Protein AF-A0A7J8T855-F1 (afdb_monomer_lite)

Sequence (63 aa):
MRLQIMHQKRMSTDDINASFNPISLDHIFKDVDPLSEWLHEKENPLLDGKNAGVLPVDTSDDE

Structure (mmCIF, N/CA/C/O backbone):
data_AF-A0A7J8T855-F1
#
_entry.id   AF-A0A7J8T855-F1
#
loop_
_atom_site.group_PDB
_atom_site.id
_atom_site.type_symbol
_atom_site.label_atom_id
_atom_site.label_alt_id
_atom_site.label_comp_id
_atom_site.label_asym_id
_atom_site.label_entity_id
_atom_site.label_seq_id
_atom_site.pdbx_PDB_ins_code
_atom_site.Cartn_x
_atom_site.Cartn_y
_atom_site.Cartn_z
_atom_site.occupancy
_atom_site.B_iso_or_equiv
_atom_site.auth_seq_id
_atom_site.auth_comp_id
_atom_site.auth_asym_id
_atom_site.auth_atom_id
_atom_site.pdbx_PDB_model_num
ATOM 1 N N . MET A 1 1 ? 19.931 -18.918 34.005 1.00 45.28 1 MET A N 1
ATOM 2 C CA . MET A 1 1 ? 18.995 -17.788 34.212 1.00 45.28 1 MET A CA 1
ATOM 3 C C . MET A 1 1 ? 17.574 -18.330 34.181 1.00 45.28 1 MET A C 1
ATOM 5 O O . MET A 1 1 ? 17.277 -19.108 33.285 1.00 45.28 1 MET A O 1
ATOM 9 N N . ARG A 1 2 ? 16.726 -18.009 35.168 1.00 62.62 2 ARG A N 1
ATOM 10 C CA . ARG A 1 2 ? 15.306 -18.405 35.172 1.00 62.62 2 ARG A CA 1
ATOM 11 C C . ARG A 1 2 ? 14.485 -17.244 34.615 1.00 62.62 2 ARG A C 1
ATOM 13 O O . ARG A 1 2 ? 14.485 -16.174 35.214 1.00 62.62 2 ARG A O 1
ATOM 20 N N . LEU A 1 3 ? 13.837 -17.450 33.472 1.00 68.75 3 LEU A N 1
ATOM 21 C C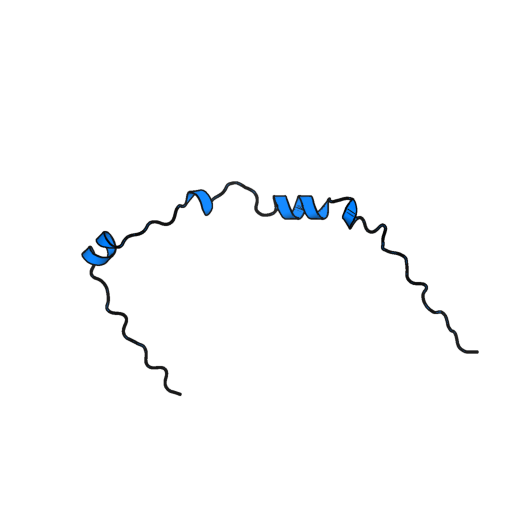A . LEU A 1 3 ? 12.918 -16.478 32.882 1.00 68.75 3 LEU A CA 1
ATOM 22 C C . LEU A 1 3 ? 11.632 -16.471 33.718 1.00 68.75 3 LEU A C 1
ATOM 24 O O . LEU A 1 3 ? 10.898 -17.456 33.736 1.00 68.75 3 LEU A O 1
ATOM 28 N N . GLN A 1 4 ? 11.397 -15.390 34.463 1.00 66.94 4 GLN A N 1
ATOM 29 C CA . GLN A 1 4 ? 10.142 -15.173 35.182 1.00 66.94 4 GLN A CA 1
ATOM 30 C C . GLN A 1 4 ? 9.116 -14.649 34.177 1.00 66.94 4 GLN A C 1
ATOM 32 O O . GLN A 1 4 ? 9.284 -13.556 33.638 1.00 66.94 4 GLN A O 1
ATOM 37 N N . ILE A 1 5 ? 8.072 -15.429 33.897 1.00 67.75 5 ILE A N 1
ATOM 38 C CA . ILE A 1 5 ? 6.956 -14.956 33.077 1.00 67.75 5 ILE A CA 1
ATOM 39 C C . ILE A 1 5 ? 6.208 -13.910 33.905 1.00 67.75 5 ILE A C 1
ATOM 41 O O . ILE A 1 5 ? 5.577 -14.228 34.913 1.00 67.75 5 ILE A O 1
ATOM 45 N N . MET A 1 6 ? 6.308 -12.645 33.498 1.00 65.94 6 MET A N 1
ATOM 46 C CA . MET A 1 6 ? 5.443 -11.594 34.021 1.00 65.94 6 MET A CA 1
ATOM 47 C C . MET A 1 6 ? 4.019 -11.927 33.587 1.00 65.94 6 MET A C 1
ATOM 49 O O . MET A 1 6 ? 3.708 -11.963 32.400 1.00 65.94 6 MET A O 1
ATOM 53 N N . HIS A 1 7 ? 3.164 -12.237 34.554 1.00 63.47 7 HIS A N 1
ATOM 54 C CA . HIS A 1 7 ? 1.756 -12.496 34.310 1.00 63.47 7 HIS A CA 1
ATOM 55 C C . HIS A 1 7 ? 1.121 -11.214 33.756 1.00 63.47 7 HIS A C 1
ATOM 57 O O . HIS A 1 7 ? 0.828 -10.285 34.510 1.00 63.47 7 HIS A O 1
ATOM 63 N N . GLN A 1 8 ? 0.923 -11.146 32.437 1.00 68.38 8 GLN A N 1
ATOM 64 C CA . GLN A 1 8 ? 0.123 -10.093 31.825 1.00 68.38 8 GLN A CA 1
ATOM 65 C C . GLN A 1 8 ? -1.309 -10.264 32.342 1.00 68.38 8 GLN A C 1
ATOM 67 O O . GLN A 1 8 ? -1.954 -11.289 32.104 1.00 68.38 8 GLN A O 1
ATOM 72 N N . LYS A 1 9 ? -1.789 -9.285 33.110 1.00 70.88 9 LYS A N 1
ATOM 73 C CA . LYS A 1 9 ? -3.152 -9.271 33.645 1.00 70.88 9 LYS A CA 1
ATOM 74 C C . LYS A 1 9 ? -4.119 -9.394 32.463 1.00 70.88 9 LYS A C 1
ATOM 76 O O . LYS A 1 9 ? -4.054 -8.587 31.539 1.00 70.88 9 LYS A O 1
ATOM 81 N N . ARG A 1 10 ? -4.974 -10.423 32.465 1.00 68.56 10 ARG A N 1
ATOM 82 C CA . ARG A 1 10 ? -6.020 -10.567 31.445 1.00 68.56 10 ARG A CA 1
ATOM 83 C C . ARG A 1 10 ? -6.947 -9.358 31.564 1.00 68.56 10 ARG A C 1
ATOM 85 O O . ARG A 1 10 ? -7.538 -9.156 32.622 1.00 68.56 10 ARG A O 1
ATOM 92 N N . MET A 1 11 ? -6.997 -8.539 30.519 1.00 73.75 11 MET A N 1
ATOM 93 C CA . MET A 1 11 ? -7.951 -7.436 30.412 1.00 73.75 11 MET A CA 1
ATOM 94 C C . MET A 1 11 ? -9.365 -8.011 30.328 1.00 73.75 11 MET A C 1
ATOM 96 O O . MET A 1 11 ? -9.556 -9.087 29.750 1.00 73.75 11 MET A O 1
ATOM 100 N N . SER A 1 12 ? -10.340 -7.340 30.944 1.00 81.12 12 SER A N 1
ATOM 101 C CA . SER A 1 12 ? -11.737 -7.750 30.800 1.00 81.12 12 SER A CA 1
ATOM 102 C C . SER A 1 12 ? -12.206 -7.506 29.363 1.00 81.12 12 SER A C 1
ATOM 104 O O . SER A 1 12 ? -11.616 -6.710 28.633 1.00 81.12 12 SER A O 1
ATOM 106 N N . THR A 1 13 ? -13.277 -8.175 28.939 1.00 81.44 13 THR A N 1
ATOM 107 C CA . THR A 1 13 ? -13.908 -7.907 27.637 1.00 81.44 13 THR A CA 1
ATOM 108 C C . THR A 1 13 ? -14.316 -6.443 27.483 1.00 81.44 13 THR A C 1
ATOM 110 O O . THR A 1 13 ? -14.178 -5.896 26.394 1.00 81.44 13 THR A O 1
ATOM 113 N N . ASP A 1 14 ? -14.736 -5.788 28.567 1.00 83.75 14 ASP A N 1
ATOM 114 C CA . ASP A 1 14 ? -15.094 -4.367 28.557 1.00 83.75 14 ASP A CA 1
ATOM 115 C C . ASP A 1 14 ? -13.862 -3.473 28.349 1.00 83.75 14 ASP A C 1
ATOM 117 O O . ASP A 1 14 ? -13.905 -2.542 27.544 1.00 83.75 14 ASP A O 1
ATOM 121 N N . ASP A 1 15 ? -12.732 -3.805 28.984 1.00 82.69 15 ASP A N 1
ATOM 122 C CA . ASP A 1 15 ? -11.457 -3.094 28.792 1.00 82.69 15 ASP A CA 1
ATOM 123 C C . ASP A 1 15 ? -10.902 -3.284 27.370 1.00 82.69 15 ASP A C 1
ATOM 125 O O . ASP A 1 15 ? -10.314 -2.366 26.793 1.00 82.69 15 ASP A O 1
ATOM 129 N N . ILE A 1 16 ? -11.092 -4.471 26.783 1.00 82.50 16 ILE A N 1
ATOM 130 C CA . ILE A 1 16 ? -10.705 -4.764 25.394 1.00 82.50 16 ILE A CA 1
ATOM 131 C C . ILE A 1 16 ? -11.542 -3.921 24.433 1.00 82.50 16 ILE A C 1
ATOM 133 O O . ILE A 1 16 ? -10.985 -3.323 23.520 1.00 82.50 16 ILE A O 1
ATOM 137 N N . ASN A 1 17 ? -12.854 -3.824 24.660 1.00 83.31 17 ASN A N 1
ATOM 138 C CA . ASN A 1 17 ? -13.740 -3.005 23.833 1.00 83.31 17 ASN A CA 1
ATOM 139 C C . ASN A 1 17 ? -13.416 -1.508 23.953 1.00 83.31 17 ASN A C 1
ATOM 141 O O . ASN A 1 17 ? -13.423 -0.800 22.950 1.00 83.31 17 ASN A O 1
ATOM 145 N N . ALA A 1 18 ? -13.089 -1.030 25.157 1.00 85.19 18 ALA A N 1
ATOM 146 C CA . ALA A 1 18 ? -12.714 0.365 25.389 1.00 85.19 18 ALA A CA 1
ATOM 147 C C . ALA A 1 18 ? -11.347 0.734 24.784 1.00 85.19 18 ALA A C 1
ATOM 149 O O . ALA A 1 18 ? -11.129 1.887 24.418 1.00 85.19 18 ALA A O 1
ATOM 150 N N . SER A 1 19 ? -10.428 -0.231 24.677 1.00 84.00 19 SER A N 1
ATOM 151 C CA . SER A 1 19 ? -9.082 -0.039 24.116 1.00 84.00 19 SER A CA 1
ATOM 152 C C . SER A 1 19 ? -8.929 -0.543 22.678 1.00 84.00 19 SER A C 1
ATOM 154 O O . SER A 1 19 ? -7.820 -0.525 22.138 1.00 84.00 19 SER A O 1
ATOM 156 N N . PHE A 1 20 ? -10.019 -0.991 22.045 1.00 81.69 20 PHE A N 1
ATOM 157 C CA . PHE A 1 20 ? -9.974 -1.576 20.711 1.00 81.69 20 PHE A CA 1
ATOM 158 C C . PHE A 1 20 ? -9.545 -0.532 19.678 1.00 81.69 20 PHE A C 1
ATOM 160 O O . PHE A 1 20 ? -10.280 0.403 19.365 1.00 81.69 20 PHE A O 1
ATOM 167 N N . ASN A 1 21 ? -8.346 -0.718 19.129 1.00 83.31 21 ASN A N 1
ATOM 168 C CA . ASN A 1 21 ? -7.805 0.096 18.051 1.00 83.31 21 ASN A CA 1
ATOM 169 C C . ASN A 1 21 ? -7.756 -0.747 16.766 1.00 83.31 21 ASN A C 1
ATOM 171 O O . ASN A 1 21 ? -6.815 -1.533 16.600 1.00 83.31 21 ASN A O 1
ATOM 175 N N . PRO A 1 22 ? -8.769 -0.658 15.884 1.00 82.06 22 PRO A N 1
ATOM 176 C CA . PRO A 1 22 ? -8.770 -1.419 14.645 1.00 82.06 22 PRO A CA 1
ATOM 177 C C . PRO A 1 22 ? -7.631 -0.956 13.734 1.00 82.06 22 PRO A C 1
ATOM 179 O O . PRO A 1 22 ? -7.433 0.236 13.506 1.00 82.06 22 PRO A O 1
ATOM 182 N N . ILE A 1 23 ? -6.895 -1.913 13.174 1.00 79.94 23 ILE A N 1
ATOM 183 C CA . ILE A 1 23 ? -5.906 -1.635 12.131 1.00 79.94 23 ILE A CA 1
ATOM 184 C C . ILE A 1 23 ? -6.660 -1.398 10.815 1.00 79.94 23 ILE A C 1
ATOM 186 O O . ILE A 1 23 ? -7.584 -2.144 10.490 1.00 79.94 23 ILE A O 1
ATOM 190 N N . SER A 1 24 ? -6.267 -0.376 10.047 1.00 79.94 24 SER A N 1
ATOM 191 C CA . SER A 1 24 ? -6.812 -0.146 8.702 1.00 79.94 24 SER A CA 1
ATOM 192 C C . SER A 1 24 ? -6.449 -1.315 7.780 1.00 79.94 24 SER A C 1
ATOM 194 O O . SER A 1 24 ? -5.272 -1.596 7.544 1.00 79.94 24 SER A O 1
ATOM 196 N N . LEU A 1 25 ? -7.472 -1.998 7.260 1.00 77.44 25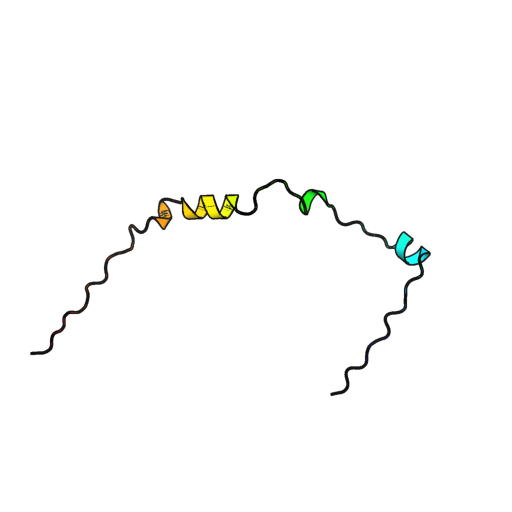 LEU A N 1
ATOM 197 C CA . LEU A 1 25 ? -7.308 -3.111 6.320 1.00 77.44 25 LEU A CA 1
ATOM 198 C C . LEU A 1 25 ? -7.006 -2.637 4.891 1.00 77.44 25 LEU A C 1
ATOM 200 O O . LEU A 1 25 ? -6.432 -3.396 4.112 1.00 77.44 25 LEU A O 1
ATOM 204 N N . ASP A 1 26 ? -7.305 -1.374 4.576 1.00 78.75 26 ASP A N 1
ATOM 205 C CA . ASP A 1 26 ? -7.098 -0.756 3.257 1.00 78.75 26 ASP A CA 1
ATOM 206 C C . ASP A 1 26 ? -5.624 -0.758 2.825 1.00 78.75 26 ASP A C 1
ATOM 208 O O . ASP A 1 26 ? -5.294 -0.582 1.654 1.00 78.75 26 ASP A O 1
ATOM 212 N N . HIS A 1 27 ? -4.704 -0.897 3.782 1.00 70.00 27 HIS A N 1
ATOM 213 C CA . HIS A 1 27 ? -3.266 -0.966 3.526 1.00 70.00 27 HIS A CA 1
ATOM 214 C C . HIS A 1 27 ? -2.692 -2.380 3.613 1.00 70.00 27 HIS A C 1
ATOM 216 O O . HIS A 1 27 ? -1.566 -2.589 3.169 1.00 70.00 27 HIS A O 1
ATOM 222 N N . ILE A 1 28 ? -3.451 -3.332 4.162 1.00 75.25 28 ILE A N 1
ATOM 223 C CA . ILE A 1 28 ? -3.055 -4.742 4.291 1.00 75.25 28 ILE A CA 1
ATOM 224 C C . ILE A 1 28 ? -3.384 -5.502 3.005 1.00 75.25 28 ILE A C 1
ATOM 226 O O . ILE A 1 28 ? -2.590 -6.325 2.560 1.00 75.25 28 ILE A O 1
ATOM 230 N N . PHE A 1 29 ? -4.521 -5.186 2.385 1.00 70.4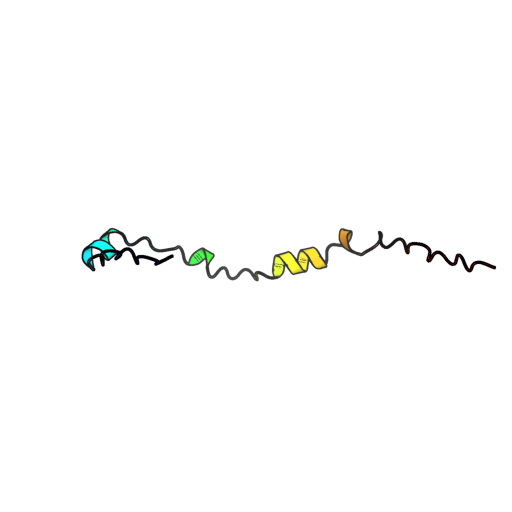4 29 PHE A N 1
ATOM 231 C CA . PHE A 1 29 ? -4.955 -5.773 1.119 1.00 70.44 29 PHE A CA 1
ATOM 232 C C . PHE A 1 29 ? -4.932 -4.730 0.006 1.00 70.44 29 PHE A C 1
ATOM 234 O O . PHE A 1 29 ? -5.930 -4.514 -0.674 1.00 70.44 29 PHE A O 1
ATOM 241 N N . LYS A 1 30 ? -3.805 -4.030 -0.170 1.00 68.81 30 LYS A N 1
ATOM 242 C CA . LYS A 1 30 ? -3.648 -3.233 -1.388 1.00 68.81 30 LYS A CA 1
ATOM 243 C C . LYS A 1 30 ? -3.629 -4.206 -2.566 1.00 68.81 30 LYS A C 1
ATOM 245 O O . LYS A 1 30 ? -2.756 -5.063 -2.617 1.00 68.81 30 LYS A O 1
ATOM 250 N N . ASP A 1 31 ? -4.525 -4.011 -3.530 1.00 68.81 31 ASP A N 1
ATOM 251 C CA . ASP A 1 31 ? -4.536 -4.731 -4.818 1.00 68.81 31 ASP A CA 1
ATOM 252 C C . ASP A 1 31 ? -3.315 -4.397 -5.702 1.00 68.81 31 ASP A C 1
ATOM 254 O O . ASP A 1 31 ? -3.222 -4.811 -6.856 1.00 68.81 31 ASP A O 1
ATOM 258 N N . VAL A 1 32 ? -2.378 -3.606 -5.174 1.00 74.25 32 VAL A N 1
ATOM 259 C CA . VAL A 1 32 ? -1.097 -3.325 -5.805 1.00 74.25 32 VAL A CA 1
ATOM 260 C C . VAL A 1 32 ? -0.245 -4.579 -5.699 1.00 74.25 32 VAL A C 1
ATOM 262 O O . VAL A 1 32 ? 0.066 -5.030 -4.598 1.00 74.25 32 VAL A O 1
ATOM 265 N N . ASP A 1 33 ? 0.146 -5.112 -6.854 1.00 79.56 33 ASP A N 1
ATOM 266 C CA . ASP A 1 33 ? 1.086 -6.220 -6.933 1.00 79.56 33 ASP A CA 1
ATOM 267 C C . ASP A 1 33 ? 2.410 -5.814 -6.255 1.00 79.56 33 ASP A C 1
ATOM 269 O O . ASP A 1 33 ? 3.098 -4.915 -6.755 1.00 79.56 33 ASP A O 1
ATOM 273 N N . PRO A 1 34 ? 2.794 -6.451 -5.130 1.00 76.19 34 PRO A N 1
ATOM 274 C CA . PRO A 1 34 ? 4.030 -6.126 -4.423 1.00 76.19 34 PRO A CA 1
ATOM 275 C C . PRO A 1 34 ? 5.278 -6.388 -5.275 1.00 76.19 34 PRO A C 1
ATOM 277 O O . PRO A 1 34 ? 6.353 -5.887 -4.953 1.00 76.19 34 PRO A O 1
ATOM 280 N N . LEU A 1 35 ? 5.154 -7.153 -6.365 1.00 80.56 35 LEU A N 1
ATOM 281 C CA . LEU A 1 35 ? 6.244 -7.414 -7.300 1.00 80.56 35 LEU A CA 1
ATOM 282 C C . LEU A 1 35 ? 6.397 -6.330 -8.371 1.00 80.56 35 LEU A C 1
ATOM 284 O O . LEU A 1 35 ? 7.428 -6.300 -9.041 1.00 80.56 35 LEU A O 1
ATOM 288 N N . SER A 1 36 ? 5.422 -5.431 -8.537 1.00 82.50 36 SER A N 1
ATOM 289 C CA . SER A 1 36 ? 5.433 -4.450 -9.627 1.00 82.50 36 SER A CA 1
ATOM 290 C C . SER A 1 36 ? 6.623 -3.488 -9.549 1.00 82.50 36 SER A C 1
ATOM 292 O O . SER A 1 36 ? 7.188 -3.143 -10.586 1.00 82.50 36 SER A O 1
ATOM 294 N N . GLU A 1 37 ? 7.025 -3.066 -8.348 1.00 80.69 37 GLU A N 1
ATOM 295 C CA . GLU A 1 37 ? 8.203 -2.202 -8.164 1.00 80.69 37 GLU A CA 1
ATOM 296 C C . GLU A 1 37 ? 9.500 -2.950 -8.507 1.00 80.69 37 GLU A C 1
ATOM 298 O O . GLU A 1 37 ? 10.339 -2.437 -9.247 1.00 80.69 37 GLU A O 1
ATOM 303 N N . TRP A 1 38 ? 9.625 -4.203 -8.057 1.00 82.38 38 TRP A N 1
ATOM 304 C CA . TRP A 1 38 ? 10.793 -5.049 -8.321 1.00 82.38 38 TRP A CA 1
ATOM 305 C C . TRP A 1 38 ? 10.947 -5.399 -9.808 1.00 82.38 38 TRP A C 1
ATOM 307 O O . TRP A 1 38 ? 12.055 -5.398 -10.348 1.00 82.38 38 TRP A O 1
ATOM 317 N N . LEU A 1 39 ? 9.834 -5.672 -10.497 1.00 81.81 39 LEU A N 1
ATOM 318 C CA . LEU A 1 39 ? 9.834 -5.933 -11.937 1.00 81.81 39 LEU A CA 1
ATOM 319 C C . LEU A 1 39 ? 10.292 -4.706 -12.734 1.00 81.81 39 LEU A C 1
ATOM 321 O O . LEU A 1 39 ? 11.091 -4.854 -13.659 1.00 81.81 39 LEU A O 1
ATOM 325 N N . HIS A 1 40 ? 9.841 -3.510 -12.348 1.00 80.25 40 HIS A N 1
ATOM 326 C CA . HIS A 1 40 ? 10.248 -2.258 -12.987 1.00 80.25 40 HIS A CA 1
ATOM 327 C C . HIS A 1 40 ? 11.738 -1.957 -12.769 1.00 80.25 40 HIS A C 1
ATOM 329 O O . HIS A 1 40 ? 12.425 -1.492 -13.676 1.00 80.25 40 HIS A O 1
ATOM 335 N N . GLU A 1 41 ? 12.261 -2.264 -11.581 1.00 77.69 41 GLU A N 1
ATOM 336 C CA . GLU A 1 41 ? 13.687 -2.133 -11.277 1.00 77.69 41 GLU A CA 1
ATOM 337 C C . GLU A 1 41 ? 14.538 -3.109 -12.099 1.00 77.69 41 GLU A C 1
ATOM 339 O O . GLU A 1 41 ? 15.563 -2.715 -12.653 1.00 77.69 41 GLU A O 1
ATOM 344 N N . LYS A 1 42 ? 14.097 -4.362 -12.252 1.00 74.31 42 LYS A N 1
ATOM 345 C CA . LYS A 1 42 ? 14.787 -5.363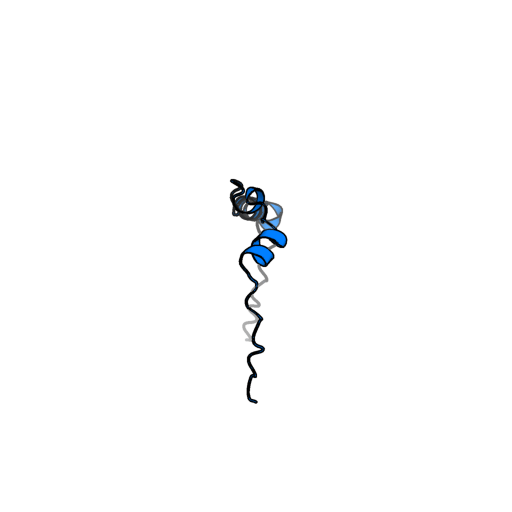 -13.080 1.00 74.31 42 LYS A CA 1
ATOM 346 C C . LYS A 1 42 ? 14.845 -4.970 -14.560 1.00 74.31 42 LYS A C 1
ATOM 348 O O . LYS A 1 42 ? 15.811 -5.311 -15.236 1.00 74.31 42 LYS A O 1
ATOM 353 N N . GLU A 1 43 ? 13.806 -4.324 -15.081 1.00 76.44 43 GLU A N 1
ATOM 354 C CA . GLU A 1 43 ? 13.754 -3.870 -16.479 1.00 76.44 43 GLU A CA 1
ATOM 355 C C . GLU A 1 43 ? 14.527 -2.560 -16.705 1.00 76.44 43 GLU A C 1
ATOM 357 O O . GLU A 1 43 ? 14.678 -2.116 -17.841 1.00 76.44 43 GLU A O 1
ATOM 362 N N . ASN A 1 44 ? 15.054 -1.941 -15.644 1.00 75.38 44 ASN A N 1
ATOM 363 C CA . ASN A 1 44 ? 15.764 -0.677 -15.740 1.00 75.38 44 ASN A CA 1
ATOM 364 C C . ASN A 1 44 ? 16.998 -0.793 -16.666 1.00 75.38 44 ASN A C 1
ATOM 366 O O . ASN A 1 44 ? 17.977 -1.450 -16.298 1.00 75.38 44 ASN A O 1
ATOM 370 N N . PRO A 1 45 ? 17.026 -0.084 -17.815 1.00 71.31 45 PRO A N 1
ATOM 371 C CA . PRO A 1 45 ? 18.137 -0.134 -18.770 1.00 71.31 45 PRO A CA 1
ATOM 372 C C . PRO A 1 45 ? 19.474 0.350 -18.190 1.00 71.31 45 PRO A C 1
ATOM 374 O O . PRO A 1 45 ? 20.537 0.077 -18.743 1.00 71.31 45 PRO A O 1
ATOM 377 N N . LEU A 1 46 ? 19.441 1.082 -17.070 1.00 68.69 46 LEU A N 1
ATOM 378 C CA . LEU A 1 46 ? 20.642 1.512 -16.348 1.00 68.69 46 LEU A CA 1
ATOM 379 C C . LEU A 1 46 ? 21.363 0.347 -15.653 1.00 68.69 46 LEU A C 1
ATOM 381 O O . LEU A 1 46 ? 22.551 0.463 -15.358 1.00 68.69 46 LEU A O 1
ATOM 385 N N . LEU A 1 47 ? 20.658 -0.758 -15.399 1.00 63.34 47 LEU A N 1
ATOM 386 C CA . LEU A 1 47 ? 21.192 -1.978 -14.793 1.00 63.34 47 LEU A CA 1
ATOM 387 C C . LEU A 1 47 ? 21.533 -3.053 -15.837 1.00 63.34 47 LEU A C 1
ATOM 389 O O . LEU A 1 47 ? 22.021 -4.119 -15.467 1.00 63.34 47 LEU A O 1
ATOM 393 N N . ASP A 1 48 ? 21.358 -2.761 -17.133 1.00 64.44 48 ASP A N 1
ATOM 394 C CA . ASP A 1 48 ? 21.552 -3.680 -18.270 1.00 64.44 48 ASP A CA 1
ATOM 395 C C . ASP A 1 48 ? 23.040 -3.977 -18.579 1.00 64.44 48 ASP A C 1
ATOM 397 O O . ASP A 1 48 ? 23.449 -4.259 -19.703 1.00 64.44 48 ASP A O 1
ATOM 401 N N . GLY A 1 49 ? 23.903 -3.885 -17.564 1.00 61.16 49 GLY A N 1
ATOM 402 C CA . GLY A 1 49 ? 25.230 -4.488 -17.597 1.00 61.16 49 GLY A CA 1
ATOM 403 C C . GLY A 1 49 ? 26.226 -3.882 -18.588 1.00 61.16 49 GLY A C 1
ATOM 404 O O . GLY A 1 49 ? 27.239 -4.519 -18.868 1.00 61.16 49 GLY A O 1
ATOM 405 N N . LYS A 1 50 ? 26.047 -2.643 -19.075 1.00 57.91 50 LYS A N 1
ATOM 406 C CA . LYS A 1 50 ? 27.089 -1.960 -19.883 1.00 57.91 50 LYS A CA 1
ATOM 407 C C . LYS A 1 50 ? 28.380 -1.660 -19.092 1.00 57.91 50 LYS A C 1
ATOM 409 O O . LYS A 1 50 ? 29.383 -1.230 -19.651 1.00 57.91 50 LYS A O 1
ATOM 414 N N . ASN A 1 51 ? 28.376 -1.910 -17.789 1.00 59.22 51 ASN A N 1
ATOM 415 C CA . ASN A 1 51 ? 29.537 -1.875 -16.901 1.00 59.22 51 ASN A CA 1
ATOM 416 C C . ASN A 1 51 ? 30.051 -3.276 -16.519 1.00 59.22 51 ASN A C 1
ATOM 418 O O . ASN A 1 51 ? 30.854 -3.391 -15.597 1.00 59.22 51 ASN A O 1
ATOM 422 N N . ALA A 1 52 ? 29.672 -4.334 -17.242 1.00 60.06 52 ALA A N 1
ATOM 423 C CA . ALA A 1 52 ? 30.442 -5.576 -17.277 1.00 60.06 52 ALA A CA 1
ATOM 424 C C . ALA A 1 52 ? 31.642 -5.392 -18.221 1.00 60.06 52 ALA A C 1
ATOM 426 O O . ALA A 1 52 ? 31.760 -6.043 -19.259 1.00 60.06 52 ALA A O 1
ATOM 427 N N . GLY A 1 53 ? 32.527 -4.450 -17.880 1.00 61.03 53 GLY A N 1
ATOM 428 C CA . GLY A 1 53 ? 33.880 -4.478 -18.410 1.00 61.03 53 GLY A CA 1
ATOM 429 C C . GLY A 1 53 ? 34.464 -5.812 -17.979 1.00 61.03 53 GLY A C 1
ATOM 430 O O . GLY A 1 53 ? 34.743 -5.996 -16.798 1.00 61.03 53 GLY A O 1
ATOM 431 N N . VAL A 1 54 ? 34.534 -6.763 -18.912 1.00 61.81 54 VAL A N 1
ATOM 432 C CA . VAL A 1 54 ? 35.239 -8.030 -18.741 1.00 61.81 54 VAL A CA 1
ATOM 433 C C . VAL A 1 54 ? 36.613 -7.660 -18.205 1.00 61.81 54 VAL A C 1
ATOM 435 O O . VAL A 1 54 ? 37.409 -7.053 -18.922 1.00 61.81 54 VAL A O 1
ATOM 438 N N . LEU A 1 55 ? 36.850 -7.928 -16.920 1.00 68.12 55 LEU A N 1
ATOM 439 C CA . LEU A 1 55 ? 38.187 -7.781 -16.374 1.00 68.12 55 LEU A CA 1
ATOM 440 C C . LEU A 1 55 ? 39.069 -8.723 -17.193 1.00 68.12 55 LEU A C 1
ATOM 442 O O . LEU A 1 55 ? 38.680 -9.884 -17.373 1.00 68.12 55 LEU A O 1
ATOM 446 N N . PRO A 1 56 ? 40.188 -8.238 -17.757 1.00 65.50 56 PRO A N 1
ATOM 447 C CA . PRO A 1 56 ? 41.104 -9.118 -18.454 1.00 65.50 56 PRO A CA 1
ATOM 448 C C . PRO A 1 56 ? 41.484 -10.235 -17.483 1.00 65.50 56 PRO A C 1
ATOM 450 O O . PRO A 1 56 ? 41.886 -9.981 -16.350 1.00 65.50 56 PRO A O 1
ATOM 453 N N . VAL A 1 57 ? 41.263 -11.477 -17.908 1.00 68.00 57 VAL A N 1
ATOM 454 C CA . VAL A 1 57 ? 41.832 -12.635 -17.229 1.00 68.00 57 VAL A CA 1
ATOM 455 C C . VAL A 1 57 ? 43.338 -12.442 -1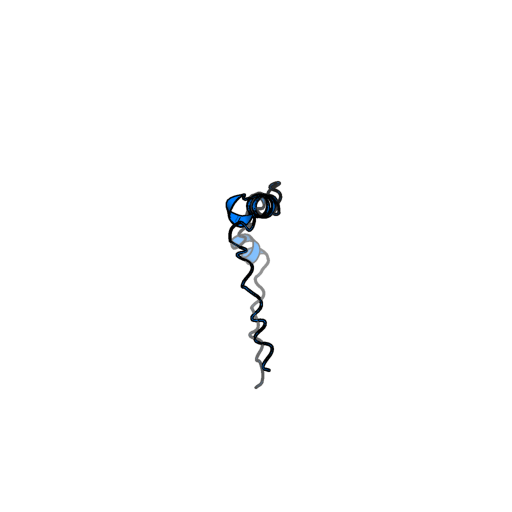7.322 1.00 68.00 57 VAL A C 1
ATOM 457 O O . VAL A 1 57 ? 43.870 -12.427 -18.431 1.00 68.00 57 VAL A O 1
ATOM 460 N N . ASP A 1 58 ? 44.001 -12.236 -16.185 1.00 63.53 58 ASP A N 1
ATOM 461 C CA . ASP A 1 58 ? 45.457 -12.193 -16.116 1.00 63.53 58 ASP A CA 1
ATOM 462 C C . ASP A 1 58 ? 45.987 -13.576 -16.507 1.00 63.53 58 ASP A C 1
ATOM 464 O O . ASP A 1 58 ? 46.153 -14.476 -15.685 1.00 63.53 58 ASP A O 1
ATOM 468 N N . THR A 1 59 ? 46.226 -13.766 -17.802 1.00 65.25 59 THR A N 1
ATOM 469 C CA . THR A 1 59 ? 47.038 -14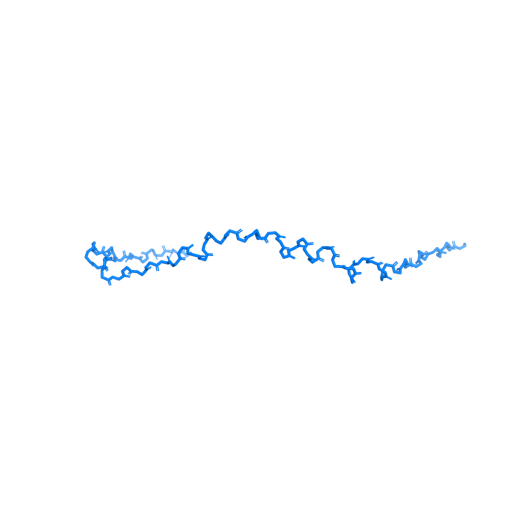.858 -18.328 1.00 65.25 59 THR A CA 1
ATOM 470 C C . THR A 1 59 ? 48.505 -14.481 -18.138 1.00 65.25 59 THR A C 1
ATOM 472 O O . THR A 1 59 ? 49.233 -14.291 -19.111 1.00 65.25 59 THR A O 1
ATOM 475 N N . SER A 1 60 ? 48.944 -14.301 -16.893 1.00 66.50 60 SER A N 1
ATOM 476 C CA . SER A 1 60 ? 50.368 -14.426 -16.584 1.00 66.50 60 SER A CA 1
ATOM 477 C C . SER A 1 60 ? 50.652 -15.919 -16.438 1.00 66.50 60 SER A C 1
ATOM 479 O O . SER A 1 60 ? 50.662 -16.465 -15.336 1.00 66.50 60 SER A O 1
ATOM 481 N N . ASP A 1 61 ? 50.750 -16.585 -17.586 1.00 62.94 61 ASP A N 1
ATOM 482 C CA . ASP A 1 61 ? 51.412 -17.879 -17.698 1.00 62.94 61 ASP A CA 1
ATOM 483 C C . ASP A 1 61 ? 52.905 -17.585 -17.503 1.00 62.94 61 ASP A C 1
ATOM 485 O O . ASP A 1 61 ? 53.526 -16.926 -18.337 1.00 62.94 61 ASP A O 1
ATOM 489 N N . ASP A 1 62 ? 53.405 -17.904 -16.311 1.00 62.28 62 ASP A N 1
ATOM 490 C CA . ASP A 1 62 ? 54.804 -17.735 -15.917 1.00 62.28 62 ASP A CA 1
ATOM 491 C C . ASP A 1 62 ? 55.624 -18.774 -16.707 1.00 62.28 62 ASP A C 1
ATOM 493 O O . ASP A 1 62 ? 55.331 -19.970 -16.627 1.00 62.28 62 ASP A O 1
ATOM 497 N N . GLU A 1 63 ? 56.575 -18.301 -17.520 1.00 58.19 63 GLU A N 1
ATOM 498 C CA . GLU A 1 63 ? 57.456 -19.112 -18.386 1.00 58.19 63 GLU A CA 1
ATOM 499 C C . GLU A 1 63 ? 58.353 -20.092 -17.605 1.00 58.19 63 GLU A C 1
ATOM 501 O O . GLU A 1 63 ? 58.885 -19.713 -16.533 1.00 58.19 63 GLU A O 1
#

pLDDT: mean 71.97, std 8.72, range [45.28, 85.19]

Foldseek 3Di:
DDDDPDPDPDDDPVRCVVPPDDDDCCVVPPPPDPCPVVVVVVPPVVPVPPVPPPDPPPPPPPD

Radius of gyration: 28.85 Å; chains: 1; bounding box: 72×21×55 Å

Organism: Gossypium davidsonii (NCBI:txid34287)

Secondary structure (DSSP, 8-state):
--------PPPPHHHHHHT--PPPGGGTS--S-TTHHHHHHHT-GGGSSTT------------